Protein AF-A0A4S0JVR0-F1 (afdb_monomer_lite)

Foldseek 3Di:
DQLLLVLLVVQCVQQVDDSVLQLQFFPVQQDLPQQKGQSDDPPDPDPPPDRDIHGHDPVNSVSQVVQVVVDQDRHSRDDPSDGDPDCQVVQCVVCVVVVRNVGD

Radius of gyration: 13.91 Å; chains: 1; bounding box: 30×32×36 Å

Structure (mmCIF, N/CA/C/O backbone):
data_AF-A0A4S0JVR0-F1
#
_entry.id   AF-A0A4S0JVR0-F1
#
loop_
_atom_site.group_PDB
_atom_site.id
_atom_site.type_symbol
_atom_site.label_atom_id
_atom_site.label_alt_id
_atom_site.label_comp_id
_atom_site.label_asym_id
_atom_site.label_entity_id
_atom_site.label_seq_id
_atom_site.pdbx_PDB_ins_code
_atom_site.Cartn_x
_atom_site.Cartn_y
_atom_site.Cartn_z
_atom_site.occupancy
_atom_site.B_iso_or_equiv
_atom_site.auth_seq_id
_atom_site.auth_comp_id
_atom_site.auth_asym_id
_atom_site.auth_atom_id
_atom_site.pdbx_PDB_model_num
ATOM 1 N N . ASN A 1 1 ? 13.505 -8.392 -7.894 1.00 59.12 1 ASN A N 1
ATOM 2 C CA . ASN A 1 1 ? 12.092 -8.411 -7.466 1.00 59.12 1 ASN A CA 1
ATOM 3 C C . ASN A 1 1 ? 11.746 -7.058 -6.875 1.00 59.12 1 ASN A C 1
ATOM 5 O O . ASN A 1 1 ? 12.564 -6.554 -6.123 1.00 59.12 1 ASN A O 1
ATOM 9 N N . SER A 1 2 ? 10.595 -6.470 -7.211 1.00 83.06 2 SER A N 1
ATOM 10 C CA . SER A 1 2 ? 10.131 -5.194 -6.636 1.00 83.06 2 SER A CA 1
ATOM 11 C C . SER A 1 2 ? 8.843 -5.442 -5.835 1.00 83.06 2 SER A C 1
ATOM 13 O O . SER A 1 2 ? 7.758 -5.316 -6.408 1.00 83.06 2 SER A O 1
ATOM 15 N N . PRO A 1 3 ? 8.931 -5.846 -4.547 1.00 89.06 3 PRO A N 1
ATOM 16 C CA . PRO A 1 3 ? 7.772 -6.278 -3.754 1.00 89.06 3 PRO A CA 1
ATOM 17 C C . PRO A 1 3 ? 6.661 -5.225 -3.673 1.00 89.06 3 PRO A C 1
ATOM 19 O O . PRO A 1 3 ? 5.491 -5.549 -3.842 1.00 89.06 3 PRO A O 1
ATOM 22 N N . HIS A 1 4 ? 7.036 -3.950 -3.546 1.00 90.62 4 HIS A N 1
ATOM 23 C CA . HIS A 1 4 ? 6.113 -2.812 -3.528 1.00 90.62 4 HIS A CA 1
ATOM 24 C C . HIS A 1 4 ? 5.286 -2.676 -4.818 1.00 90.62 4 HIS A C 1
ATOM 26 O O . HIS A 1 4 ? 4.113 -2.319 -4.762 1.00 90.62 4 HIS A O 1
ATOM 32 N N . VAL A 1 5 ? 5.857 -3.003 -5.987 1.00 92.25 5 VAL A N 1
ATOM 33 C CA . VAL A 1 5 ? 5.123 -2.982 -7.268 1.00 92.25 5 VAL A CA 1
ATOM 34 C C . VAL A 1 5 ? 4.095 -4.109 -7.301 1.00 92.25 5 VAL A C 1
ATOM 36 O O . VAL A 1 5 ? 2.952 -3.879 -7.688 1.00 92.25 5 VAL A O 1
ATOM 39 N N . LYS A 1 6 ? 4.481 -5.313 -6.858 1.00 92.75 6 LYS A N 1
ATOM 40 C CA . LYS A 1 6 ? 3.573 -6.465 -6.775 1.00 92.75 6 LYS A CA 1
ATOM 41 C C . LYS A 1 6 ? 2.397 -6.165 -5.843 1.00 92.75 6 LYS A C 1
ATOM 43 O O . LYS A 1 6 ? 1.252 -6.323 -6.257 1.00 92.75 6 LYS A O 1
ATOM 48 N N . LEU A 1 7 ? 2.678 -5.672 -4.635 1.00 94.25 7 LEU A N 1
ATOM 49 C CA . LEU A 1 7 ? 1.653 -5.320 -3.653 1.00 94.25 7 LEU A CA 1
ATOM 50 C C . LEU A 1 7 ? 0.717 -4.226 -4.180 1.00 94.25 7 LEU A C 1
ATOM 52 O O . LEU A 1 7 ? -0.499 -4.352 -4.057 1.00 94.25 7 LEU A O 1
ATOM 56 N N . ALA A 1 8 ? 1.258 -3.192 -4.834 1.00 94.12 8 ALA A N 1
ATOM 57 C CA . ALA A 1 8 ? 0.446 -2.129 -5.419 1.00 94.12 8 ALA A CA 1
ATOM 58 C C . ALA A 1 8 ? -0.505 -2.659 -6.501 1.00 94.12 8 ALA A C 1
ATOM 60 O O . ALA A 1 8 ? -1.673 -2.275 -6.531 1.00 94.12 8 ALA A O 1
ATOM 61 N N . ILE A 1 9 ? -0.030 -3.557 -7.370 1.00 93.38 9 ILE A N 1
ATOM 62 C CA . ILE A 1 9 ? -0.860 -4.188 -8.404 1.00 93.38 9 ILE A CA 1
ATOM 63 C C . ILE A 1 9 ? -1.956 -5.047 -7.762 1.00 93.38 9 ILE A C 1
ATOM 65 O O . ILE A 1 9 ? -3.122 -4.894 -8.117 1.00 93.38 9 ILE A O 1
ATOM 69 N N . GLN A 1 10 ? -1.612 -5.899 -6.790 1.00 94.56 10 GLN A N 1
ATOM 70 C CA . GLN A 1 10 ? -2.589 -6.736 -6.082 1.00 94.56 10 GLN A CA 1
ATOM 71 C C . GLN A 1 10 ? -3.663 -5.890 -5.392 1.00 94.56 10 GLN A C 1
ATOM 73 O O . GLN A 1 10 ? -4.851 -6.174 -5.535 1.00 94.56 10 GLN A O 1
ATOM 78 N N . LEU A 1 11 ? -3.255 -4.819 -4.707 1.00 94.88 11 LEU A N 1
ATOM 79 C CA . LEU A 1 11 ? -4.161 -3.884 -4.052 1.00 94.88 11 LEU A CA 1
ATOM 80 C C . LEU A 1 11 ? -5.104 -3.226 -5.063 1.00 94.88 11 LEU A C 1
ATOM 82 O O . LEU A 1 11 ? -6.315 -3.233 -4.859 1.00 94.88 11 LEU A O 1
ATOM 86 N N . MET A 1 12 ? -4.577 -2.681 -6.162 1.00 93.31 12 MET A N 1
ATOM 87 C CA . MET A 1 12 ? -5.390 -2.004 -7.178 1.00 93.31 12 MET A CA 1
ATOM 88 C C . MET A 1 12 ? -6.379 -2.953 -7.864 1.00 93.31 12 MET A C 1
ATOM 90 O O . MET A 1 12 ? -7.535 -2.577 -8.044 1.00 93.31 12 MET A O 1
ATOM 94 N N . ILE A 1 13 ? -5.964 -4.181 -8.195 1.00 93.75 13 ILE A N 1
ATOM 95 C CA . ILE A 1 13 ? -6.839 -5.187 -8.819 1.00 93.75 13 ILE A CA 1
ATOM 96 C C . ILE A 1 13 ? -7.951 -5.609 -7.857 1.00 93.75 13 ILE A C 1
ATOM 98 O O . ILE A 1 13 ? -9.116 -5.631 -8.239 1.00 93.75 13 ILE A O 1
ATOM 102 N N . ALA A 1 14 ? -7.609 -5.917 -6.606 1.00 93.75 14 ALA A N 1
ATOM 103 C CA . ALA A 1 14 ? -8.573 -6.421 -5.634 1.00 93.75 14 ALA A CA 1
ATOM 104 C C . ALA A 1 14 ? -9.592 -5.361 -5.185 1.00 93.75 14 ALA A C 1
ATOM 106 O O . ALA A 1 14 ? -10.722 -5.699 -4.848 1.00 93.75 14 ALA A O 1
ATOM 107 N N . THR A 1 15 ? -9.202 -4.085 -5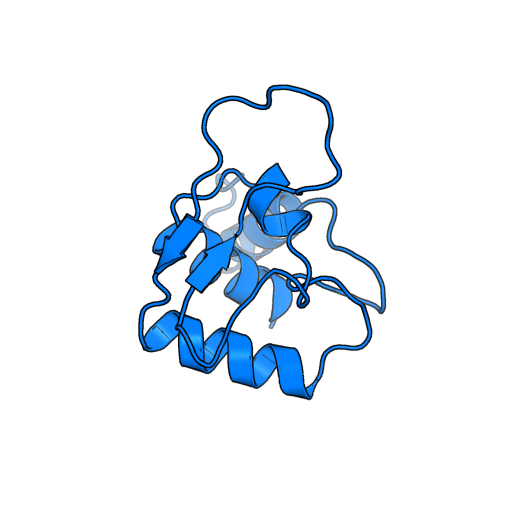.171 1.00 91.00 15 THR A N 1
ATOM 108 C CA . THR A 1 15 ? -10.035 -2.997 -4.630 1.00 91.00 15 THR A CA 1
ATOM 109 C C . THR A 1 15 ? -10.669 -2.103 -5.693 1.00 91.00 15 THR A C 1
ATOM 111 O O . THR A 1 15 ? -11.514 -1.271 -5.363 1.00 91.00 15 THR A O 1
ATOM 114 N N . GLY A 1 16 ? -10.229 -2.195 -6.952 1.00 90.12 16 GLY A N 1
ATOM 115 C CA . GLY A 1 16 ? -10.585 -1.228 -7.995 1.00 90.12 16 GLY A CA 1
ATOM 116 C C . GLY A 1 16 ? -10.106 0.200 -7.690 1.00 90.12 16 GLY A C 1
ATOM 117 O O . GLY A 1 16 ? -10.609 1.171 -8.263 1.00 90.12 16 GLY A O 1
ATOM 118 N N . ALA A 1 17 ? -9.165 0.366 -6.753 1.00 89.75 17 ALA A N 1
ATOM 119 C CA . ALA A 1 17 ? -8.681 1.673 -6.348 1.00 89.75 17 ALA A CA 1
ATOM 120 C C . ALA A 1 17 ? -7.928 2.362 -7.490 1.00 89.75 17 ALA A C 1
ATOM 122 O O . ALA A 1 17 ? -7.032 1.800 -8.118 1.00 89.75 17 ALA A O 1
ATOM 123 N N . ARG A 1 18 ? -8.220 3.651 -7.691 1.00 88.62 18 ARG A N 1
ATOM 124 C CA . ARG A 1 18 ? -7.366 4.516 -8.514 1.00 88.62 18 ARG A CA 1
ATOM 125 C C . ARG A 1 18 ? -5.971 4.583 -7.892 1.00 88.62 18 ARG A C 1
ATOM 127 O O . ARG A 1 18 ? -5.857 4.670 -6.668 1.00 88.62 18 ARG A O 1
ATOM 134 N N . SER A 1 19 ? -4.937 4.657 -8.727 1.00 89.06 19 SER A N 1
ATOM 135 C CA . SER A 1 19 ? -3.529 4.670 -8.299 1.00 89.06 19 SER A CA 1
ATOM 136 C C . SER A 1 19 ? -3.247 5.666 -7.172 1.00 89.06 19 SER A C 1
ATOM 138 O O . SER A 1 19 ? -2.660 5.298 -6.163 1.00 89.06 19 SER A O 1
ATOM 140 N N . GLY A 1 20 ? -3.749 6.900 -7.265 1.00 89.38 20 GLY A N 1
ATOM 141 C CA . GLY A 1 20 ? -3.563 7.897 -6.207 1.00 89.38 20 GLY A CA 1
ATOM 142 C C . GLY A 1 20 ? -4.186 7.513 -4.857 1.00 89.38 20 GLY A C 1
ATOM 143 O O . GLY A 1 20 ? -3.644 7.872 -3.821 1.00 89.38 20 GLY A O 1
ATOM 144 N N . ALA A 1 21 ? -5.306 6.783 -4.840 1.00 89.81 21 ALA A N 1
ATOM 145 C CA . ALA A 1 21 ? -5.912 6.303 -3.596 1.00 89.81 21 ALA A CA 1
ATOM 146 C C . ALA A 1 21 ? -5.146 5.110 -3.012 1.00 89.81 21 ALA A C 1
ATOM 148 O O . ALA A 1 21 ? -4.941 5.069 -1.805 1.00 89.81 21 ALA A O 1
ATOM 149 N N . ALA A 1 22 ? -4.705 4.185 -3.870 1.00 92.56 22 ALA A N 1
ATOM 150 C CA . ALA A 1 22 ? -3.924 3.019 -3.468 1.00 92.56 22 ALA A CA 1
ATOM 151 C C . ALA A 1 22 ? -2.556 3.415 -2.888 1.00 92.56 22 ALA A C 1
ATOM 153 O O . ALA A 1 22 ? -2.170 2.934 -1.831 1.00 92.56 22 ALA A O 1
ATOM 154 N N . LEU A 1 23 ? -1.848 4.338 -3.545 1.00 93.31 23 LEU A N 1
ATOM 155 C CA . LEU A 1 23 ? -0.518 4.793 -3.126 1.00 93.31 23 LEU A CA 1
ATOM 156 C C . LEU A 1 23 ? -0.542 5.668 -1.872 1.00 93.31 23 LEU A C 1
ATOM 158 O O . LEU A 1 23 ? 0.409 5.679 -1.103 1.00 93.31 23 LEU A O 1
ATOM 162 N N . GLN A 1 24 ? -1.638 6.394 -1.655 1.00 92.62 24 GLN A N 1
ATOM 163 C CA . GLN A 1 24 ? -1.831 7.178 -0.438 1.00 92.62 24 GLN A CA 1
ATOM 164 C C . GLN A 1 24 ? -2.406 6.343 0.705 1.00 92.62 24 GLN A C 1
ATOM 166 O O . GLN A 1 24 ? -2.677 6.927 1.747 1.00 92.62 24 GLN A O 1
ATOM 171 N N . LEU A 1 25 ? -2.694 5.047 0.527 1.00 94.62 25 LEU A N 1
ATOM 172 C CA . LEU A 1 25 ? -3.299 4.219 1.570 1.00 94.62 25 LEU A CA 1
ATOM 173 C C . LEU A 1 25 ? -2.312 4.008 2.722 1.00 94.62 25 LEU A C 1
ATOM 175 O O . LEU A 1 25 ? -1.140 3.710 2.503 1.00 94.62 25 LEU A O 1
ATOM 179 N N . THR A 1 26 ? -2.815 4.149 3.941 1.00 95.56 26 THR A N 1
ATOM 180 C CA . THR A 1 26 ? -2.056 4.024 5.185 1.00 95.56 26 THR A CA 1
ATOM 181 C C . THR A 1 26 ? -2.617 2.883 6.030 1.00 95.56 26 THR A C 1
ATOM 183 O O . THR A 1 26 ? -3.792 2.531 5.883 1.00 95.56 26 THR A O 1
ATOM 186 N N . TRP A 1 27 ? -1.781 2.281 6.877 1.00 95.94 27 TRP A N 1
ATOM 187 C CA . TRP A 1 27 ? -2.136 1.084 7.648 1.00 95.94 27 TRP A CA 1
ATOM 188 C C . TRP A 1 27 ? -3.289 1.307 8.636 1.00 95.94 27 TRP A C 1
ATOM 190 O O . TRP A 1 27 ? -4.084 0.397 8.839 1.00 95.94 27 TRP A O 1
ATOM 200 N N . ASP A 1 28 ? -3.473 2.528 9.154 1.00 95.06 28 ASP A N 1
ATOM 201 C CA . ASP A 1 28 ? -4.611 2.904 10.015 1.00 95.06 28 ASP A CA 1
ATOM 202 C C . ASP A 1 28 ? -5.980 2.762 9.323 1.00 95.06 28 ASP A C 1
ATOM 204 O O . ASP A 1 28 ? -7.012 2.676 9.984 1.00 95.06 28 ASP A O 1
ATOM 208 N N . ARG A 1 29 ? -5.996 2.701 7.987 1.00 94.50 29 ARG A N 1
ATOM 209 C CA . ARG A 1 29 ? -7.202 2.505 7.167 1.00 94.50 29 ARG A CA 1
ATOM 210 C C . ARG A 1 29 ? -7.370 1.075 6.658 1.00 94.50 29 ARG A C 1
ATOM 212 O O . ARG A 1 29 ? -8.244 0.832 5.819 1.00 94.50 29 ARG A O 1
ATOM 219 N N . VAL A 1 30 ? -6.549 0.141 7.136 1.00 96.38 30 VAL A N 1
ATOM 220 C CA . VAL A 1 30 ? -6.644 -1.292 6.843 1.00 96.38 30 VAL A CA 1
ATOM 221 C C . VAL A 1 30 ? -7.079 -2.018 8.112 1.00 96.38 30 VAL A C 1
ATOM 223 O O . VAL A 1 30 ? -6.302 -2.203 9.042 1.00 96.38 30 VAL A O 1
ATOM 226 N N . ASP A 1 31 ? -8.332 -2.457 8.145 1.00 95.75 31 ASP A N 1
ATOM 227 C CA . ASP A 1 31 ? -8.866 -3.242 9.251 1.00 95.75 31 ASP A CA 1
ATOM 228 C C . ASP A 1 31 ? -8.726 -4.734 8.933 1.00 95.75 31 ASP A C 1
ATOM 230 O O . ASP A 1 31 ? -9.518 -5.310 8.181 1.00 95.75 31 ASP A O 1
ATOM 234 N N . PHE A 1 32 ? -7.702 -5.367 9.507 1.00 95.25 32 PHE A N 1
ATOM 235 C CA . PHE A 1 32 ? -7.456 -6.801 9.349 1.00 95.25 32 PHE A CA 1
ATOM 236 C C . PHE A 1 32 ? -8.509 -7.676 10.041 1.00 95.25 32 PHE A C 1
ATOM 238 O O . PHE A 1 32 ? -8.771 -8.782 9.569 1.00 95.25 32 PHE A O 1
ATOM 245 N N . ASN A 1 33 ? -9.135 -7.189 11.117 1.00 94.69 33 ASN A N 1
ATOM 246 C CA . ASN A 1 33 ? -10.137 -7.944 11.873 1.00 94.69 33 ASN A CA 1
ATOM 247 C C . ASN A 1 33 ? -11.453 -8.011 11.100 1.00 94.69 33 ASN A C 1
ATOM 249 O O . ASN A 1 33 ? -12.042 -9.076 10.938 1.00 94.69 33 ASN A O 1
ATOM 253 N N . ARG A 1 34 ? -11.895 -6.864 10.578 1.00 94.81 34 ARG A N 1
ATOM 254 C CA . ARG A 1 34 ? -13.117 -6.753 9.772 1.00 94.81 34 ARG A CA 1
ATOM 255 C C . ARG A 1 34 ? -12.881 -7.075 8.301 1.00 94.81 34 ARG A C 1
ATOM 257 O O . ARG A 1 34 ? -13.846 -7.150 7.549 1.00 94.81 34 ARG A O 1
ATOM 264 N N . ARG A 1 35 ? -11.620 -7.255 7.896 1.00 96.19 35 ARG A N 1
ATOM 265 C CA . ARG A 1 35 ? -11.181 -7.448 6.508 1.00 96.19 35 ARG A CA 1
ATOM 266 C C . ARG A 1 35 ? -11.696 -6.337 5.590 1.00 96.19 35 ARG A C 1
ATOM 268 O O . ARG A 1 35 ? -12.269 -6.611 4.538 1.00 96.19 35 ARG A O 1
ATOM 275 N N . MET A 1 36 ? -11.489 -5.081 5.985 1.00 96.38 36 MET A N 1
ATOM 276 C CA . MET A 1 36 ? -11.958 -3.903 5.245 1.00 96.38 36 MET A CA 1
ATOM 277 C C . MET A 1 36 ? -10.825 -2.908 4.992 1.00 96.38 36 MET A C 1
ATOM 279 O O . MET A 1 36 ? -9.986 -2.673 5.855 1.00 96.38 36 MET A O 1
ATOM 283 N N . ILE A 1 37 ? -10.838 -2.268 3.824 1.00 95.75 37 ILE A N 1
ATOM 284 C CA . ILE A 1 37 ? -9.947 -1.154 3.480 1.00 95.75 37 ILE A CA 1
ATOM 285 C C . ILE A 1 37 ? -10.770 0.103 3.251 1.00 95.75 37 ILE A C 1
ATOM 287 O O . ILE A 1 37 ? -11.684 0.115 2.424 1.00 95.75 37 ILE A O 1
ATOM 291 N N . GLN A 1 38 ? -10.388 1.195 3.907 1.00 93.62 38 GLN A N 1
ATOM 292 C CA . GLN A 1 38 ? -10.963 2.514 3.678 1.00 93.62 38 GLN A CA 1
ATOM 293 C C . GLN A 1 38 ? -10.093 3.331 2.707 1.00 93.62 38 GLN A C 1
ATOM 295 O O . GLN A 1 38 ? -9.135 4.005 3.085 1.00 93.62 38 GLN A O 1
ATOM 300 N N . LEU A 1 39 ? -10.447 3.325 1.417 1.00 90.88 39 LEU A N 1
ATOM 301 C CA . LEU A 1 39 ? -9.686 4.054 0.386 1.00 90.88 39 LEU A CA 1
ATOM 302 C C . LEU A 1 39 ? -9.845 5.578 0.484 1.00 90.88 39 LEU A C 1
ATOM 304 O O . LEU A 1 39 ? -9.024 6.352 -0.028 1.00 90.88 39 LEU A O 1
ATOM 308 N N . ARG A 1 40 ? -10.928 6.034 1.117 1.00 86.69 40 ARG A N 1
ATOM 309 C CA . ARG A 1 40 ? -11.134 7.445 1.430 1.00 86.69 40 ARG A CA 1
ATOM 310 C C . ARG A 1 40 ? -10.198 7.848 2.565 1.00 86.69 40 ARG A C 1
ATOM 312 O O . ARG A 1 40 ? -10.122 7.165 3.576 1.00 86.69 40 ARG A O 1
ATOM 319 N N . ASN A 1 41 ? -9.510 8.974 2.405 1.00 83.12 41 ASN A N 1
ATOM 320 C CA . ASN A 1 41 ? -8.834 9.604 3.531 1.00 83.12 41 ASN A CA 1
ATOM 321 C C . ASN A 1 41 ? -9.897 10.381 4.343 1.00 83.12 41 ASN A C 1
ATOM 323 O O . ASN A 1 41 ? -10.545 11.258 3.762 1.00 83.12 41 ASN A O 1
ATOM 327 N N . PRO A 1 42 ? -10.127 10.049 5.628 1.00 77.00 42 PRO A N 1
ATOM 328 C CA . PRO A 1 42 ? -11.153 10.693 6.448 1.00 77.00 42 PRO A CA 1
ATOM 329 C C . PRO A 1 42 ? -10.852 12.171 6.737 1.00 77.00 42 PRO A C 1
ATOM 331 O O . PRO A 1 42 ? -11.782 12.947 6.935 1.00 77.00 42 PRO A O 1
ATOM 334 N N . PHE A 1 43 ? -9.581 12.579 6.695 1.00 76.56 43 PHE A N 1
ATOM 335 C CA . PHE A 1 43 ? -9.141 13.956 6.948 1.00 76.56 43 PHE A CA 1
ATOM 336 C C . PHE A 1 43 ? -9.225 14.858 5.709 1.00 76.56 43 PHE A C 1
ATOM 338 O O . PHE A 1 43 ? -9.027 16.071 5.789 1.00 76.56 43 PHE A O 1
ATOM 345 N N . ASP A 1 44 ? -9.520 14.277 4.548 1.00 74.19 44 ASP A N 1
ATOM 346 C CA . ASP A 1 44 ? -9.605 14.997 3.287 1.00 74.19 44 ASP A CA 1
ATOM 347 C C . ASP A 1 44 ? -10.981 15.671 3.172 1.00 74.19 44 ASP A C 1
ATOM 349 O O . ASP A 1 44 ? -12.007 15.019 2.947 1.00 74.19 44 ASP A O 1
ATOM 353 N N . LYS A 1 45 ? -11.003 16.996 3.362 1.00 68.06 45 LYS A N 1
ATOM 354 C CA . LYS A 1 45 ? -12.225 17.821 3.306 1.00 68.06 45 LYS A CA 1
ATOM 355 C C . LYS A 1 45 ? -12.780 17.951 1.884 1.00 68.06 45 LYS A C 1
ATOM 357 O O . LYS A 1 45 ? -13.947 18.294 1.705 1.00 68.06 45 LYS A O 1
ATOM 362 N N . ALA A 1 46 ? -11.969 17.655 0.867 1.00 68.75 46 ALA A N 1
ATOM 363 C CA . ALA A 1 46 ? -12.407 17.668 -0.518 1.00 68.75 46 ALA A CA 1
ATOM 364 C C . ALA A 1 46 ? -13.368 16.502 -0.797 1.00 68.75 46 ALA A C 1
ATOM 366 O O . ALA A 1 46 ? -13.084 15.345 -0.474 1.00 68.75 46 ALA A O 1
ATOM 367 N N . HIS A 1 47 ? -14.488 16.782 -1.467 1.00 58.53 47 HIS A N 1
ATOM 368 C CA . HIS A 1 47 ? -15.390 15.762 -2.008 1.00 58.53 47 HIS A CA 1
ATOM 369 C C . HIS A 1 47 ? -14.724 15.029 -3.184 1.00 58.53 47 HIS A C 1
ATOM 371 O O . HIS A 1 47 ? -15.070 15.199 -4.352 1.00 58.53 47 HIS A O 1
ATOM 377 N N . ARG A 1 48 ? -13.723 14.193 -2.885 1.00 62.19 48 ARG A N 1
ATOM 378 C CA . ARG A 1 48 ? -13.134 13.276 -3.859 1.00 62.19 48 ARG A CA 1
ATOM 379 C C . ARG A 1 48 ? -14.178 12.211 -4.182 1.00 62.19 48 ARG A C 1
ATOM 381 O O . ARG A 1 48 ? -14.459 11.339 -3.363 1.00 62.19 48 ARG A O 1
ATOM 388 N N . LYS A 1 49 ? -14.759 12.311 -5.379 1.00 55.97 49 LYS A N 1
ATOM 389 C CA . LYS A 1 49 ? -15.801 11.429 -5.923 1.00 55.97 49 LYS A CA 1
ATOM 390 C C . LYS A 1 49 ? -15.536 9.945 -5.581 1.00 55.97 49 LYS A C 1
ATOM 392 O O . LYS A 1 49 ? -14.564 9.362 -6.062 1.00 55.97 49 LYS A O 1
ATOM 397 N N . GLY A 1 50 ? -16.408 9.355 -4.757 1.00 62.72 50 GLY A N 1
ATOM 398 C CA . GLY A 1 50 ? -16.646 7.907 -4.656 1.00 62.72 50 GLY A CA 1
ATOM 399 C C . GLY A 1 50 ? -15.460 7.009 -4.289 1.00 62.72 50 GLY A C 1
ATOM 400 O O . GLY A 1 50 ? -15.284 5.970 -4.921 1.00 62.72 50 GLY A O 1
ATOM 401 N N . ARG A 1 51 ? -14.627 7.366 -3.300 1.00 77.56 51 ARG A N 1
ATOM 402 C CA . ARG A 1 51 ? -13.693 6.382 -2.716 1.00 77.56 51 ARG A CA 1
ATOM 403 C C . ARG A 1 51 ? -14.440 5.524 -1.693 1.00 77.56 51 ARG A C 1
ATOM 405 O O . ARG A 1 51 ? -14.847 6.041 -0.656 1.00 77.56 51 ARG A O 1
ATOM 412 N N . ALA A 1 52 ? -14.635 4.249 -2.014 1.00 84.00 52 ALA A N 1
ATOM 413 C CA . ALA A 1 52 ? -15.397 3.310 -1.198 1.00 84.00 52 ALA A CA 1
ATOM 414 C C . ALA A 1 52 ? -14.560 2.693 -0.067 1.00 84.00 52 ALA A C 1
ATOM 416 O O . ALA A 1 52 ? -13.325 2.683 -0.110 1.00 84.00 52 ALA A O 1
ATOM 417 N N . THR A 1 53 ? -15.261 2.150 0.925 1.00 91.25 53 THR A N 1
ATOM 418 C CA . THR A 1 53 ? -14.713 1.112 1.797 1.00 91.25 53 THR A CA 1
ATOM 419 C C . THR A 1 53 ? -14.953 -0.229 1.113 1.00 91.25 53 THR A C 1
ATOM 421 O O . THR A 1 53 ? -16.074 -0.501 0.689 1.00 91.25 53 THR A O 1
ATOM 424 N N . VAL A 1 54 ? -13.910 -1.038 0.969 1.00 92.81 54 VAL A N 1
ATOM 425 C CA . VAL A 1 54 ? -13.933 -2.281 0.184 1.00 92.81 54 VAL A CA 1
ATOM 426 C C . VAL A 1 54 ? -13.508 -3.474 1.043 1.00 92.81 54 VAL A C 1
ATOM 428 O O . VAL A 1 54 ? -12.651 -3.299 1.913 1.00 92.81 54 VAL A O 1
ATOM 431 N N . PRO A 1 55 ? -14.077 -4.671 0.828 1.00 94.88 55 PRO A N 1
ATOM 432 C CA . PRO A 1 55 ? -13.641 -5.879 1.520 1.00 94.88 55 PRO A CA 1
ATOM 433 C C . PRO A 1 55 ? -12.274 -6.367 1.014 1.00 94.88 55 PRO A C 1
ATOM 435 O O . PRO A 1 55 ? -11.886 -6.115 -0.128 1.00 94.88 55 PRO A O 1
ATOM 438 N N . ILE A 1 56 ? -11.552 -7.093 1.866 1.00 95.56 56 ILE A N 1
ATOM 439 C CA . ILE A 1 56 ? -10.258 -7.717 1.566 1.00 95.56 56 ILE A CA 1
ATOM 440 C C . ILE A 1 56 ? -10.489 -9.195 1.226 1.00 95.56 56 ILE A C 1
ATOM 442 O O . ILE A 1 56 ? -11.030 -9.941 2.042 1.00 95.56 56 ILE A O 1
ATOM 446 N N . ASN A 1 57 ? -10.057 -9.631 0.039 1.00 94.19 57 ASN A N 1
ATOM 447 C CA . ASN A 1 57 ? -10.049 -11.054 -0.323 1.00 94.19 57 ASN A CA 1
ATOM 448 C C . ASN A 1 57 ? -8.848 -11.791 0.301 1.00 94.19 57 ASN A C 1
ATOM 450 O O . ASN A 1 57 ? -7.871 -11.160 0.700 1.00 94.19 57 ASN A O 1
ATOM 454 N N . ASP A 1 58 ? -8.890 -13.123 0.368 1.00 95.06 58 ASP A N 1
ATOM 455 C CA . ASP A 1 58 ? -7.863 -13.903 1.081 1.00 95.06 58 ASP A CA 1
ATOM 456 C C . ASP A 1 58 ? -6.449 -13.708 0.509 1.00 95.06 58 ASP A C 1
ATOM 458 O O . ASP A 1 58 ? -5.474 -13.611 1.257 1.00 95.06 58 ASP A O 1
ATOM 4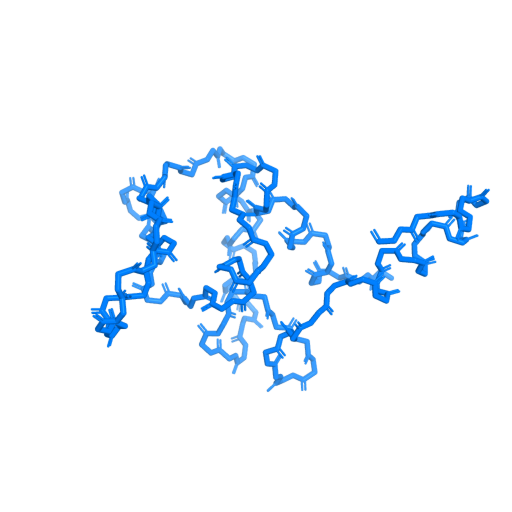62 N N . THR A 1 59 ? -6.324 -13.573 -0.815 1.00 94.62 59 THR A N 1
ATOM 463 C CA . THR A 1 59 ? -5.034 -13.325 -1.475 1.00 94.62 59 THR A CA 1
ATOM 464 C C . THR A 1 59 ? -4.444 -11.967 -1.095 1.00 94.62 59 THR A C 1
ATOM 466 O O . THR A 1 59 ? -3.249 -11.866 -0.814 1.00 94.62 59 THR A O 1
ATOM 469 N N . LEU A 1 60 ? -5.267 -10.916 -1.084 1.00 95.31 60 LEU A N 1
ATOM 470 C CA . LEU A 1 60 ? -4.854 -9.579 -0.673 1.00 95.31 60 LEU A CA 1
ATOM 471 C C . LEU A 1 60 ? -4.552 -9.553 0.826 1.00 95.31 60 LEU A C 1
ATOM 473 O O . LEU A 1 60 ? -3.583 -8.920 1.228 1.00 95.31 60 LEU A O 1
ATOM 477 N N . LEU A 1 61 ? -5.338 -10.259 1.642 1.00 96.12 61 LEU A N 1
ATOM 478 C CA . LEU A 1 61 ? -5.134 -10.337 3.085 1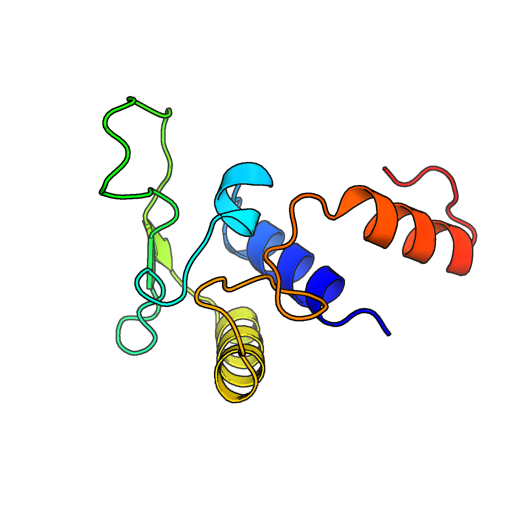.00 96.12 61 LEU A CA 1
ATOM 479 C C . LEU A 1 61 ? -3.748 -10.893 3.415 1.00 96.12 61 LEU A C 1
ATOM 481 O O . LEU A 1 61 ? -3.011 -10.261 4.168 1.00 96.12 61 LEU A O 1
ATOM 485 N N . ALA A 1 62 ? -3.374 -12.020 2.804 1.00 96.00 62 ALA A N 1
ATOM 486 C CA . ALA A 1 62 ? -2.058 -12.621 2.996 1.00 96.00 62 ALA A CA 1
ATOM 487 C C . ALA A 1 62 ? -0.927 -11.659 2.590 1.00 96.00 62 ALA A C 1
ATOM 489 O O . ALA A 1 62 ? 0.021 -11.461 3.348 1.00 96.00 62 ALA A O 1
ATOM 490 N N . ALA A 1 63 ? -1.063 -11.000 1.433 1.00 95.69 63 ALA A N 1
ATOM 491 C CA . ALA A 1 63 ? -0.075 -10.037 0.947 1.00 95.69 63 ALA A CA 1
ATOM 492 C C . ALA A 1 63 ? 0.053 -8.803 1.861 1.00 95.69 63 ALA A C 1
ATOM 494 O O . ALA A 1 63 ? 1.160 -8.332 2.116 1.00 95.69 63 ALA A O 1
ATOM 495 N N . LEU A 1 64 ? -1.066 -8.285 2.378 1.00 96.00 64 LEU A N 1
ATOM 496 C CA . LEU A 1 64 ? -1.075 -7.149 3.301 1.00 96.00 64 LEU A CA 1
ATOM 497 C C . LEU A 1 64 ? -0.479 -7.516 4.659 1.00 96.00 64 LEU A C 1
ATOM 499 O O . LEU A 1 64 ? 0.263 -6.720 5.219 1.00 96.00 64 LEU A O 1
ATOM 503 N N . GLN A 1 65 ? -0.770 -8.707 5.183 1.00 96.25 65 GLN A N 1
ATOM 504 C CA . GLN A 1 65 ? -0.188 -9.177 6.441 1.00 96.25 65 GLN A CA 1
ATOM 505 C C . GLN A 1 65 ? 1.326 -9.371 6.327 1.00 96.25 65 GLN A C 1
ATOM 507 O O . GLN A 1 65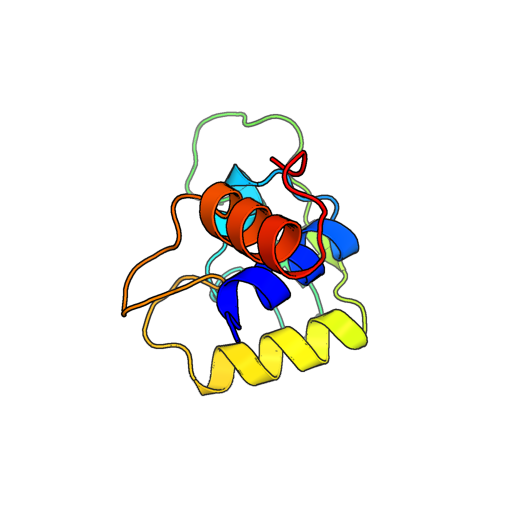 ? 2.056 -9.008 7.247 1.00 96.25 65 GLN A O 1
ATOM 512 N N . GLU A 1 66 ? 1.805 -9.929 5.212 1.00 95.12 66 GLU A N 1
ATOM 513 C CA . GLU A 1 66 ? 3.239 -10.056 4.936 1.00 95.12 66 GLU A CA 1
ATOM 514 C C . GLU A 1 66 ? 3.911 -8.679 4.870 1.00 95.12 66 GLU A C 1
ATOM 516 O O . GLU A 1 66 ? 4.920 -8.454 5.535 1.00 95.12 66 GLU A O 1
ATOM 521 N N . ALA A 1 67 ? 3.312 -7.735 4.141 1.00 94.56 67 ALA A N 1
ATOM 522 C CA . ALA A 1 67 ? 3.835 -6.379 4.015 1.00 94.56 67 ALA A CA 1
ATOM 523 C C . ALA A 1 67 ? 3.809 -5.594 5.338 1.00 94.56 67 ALA A C 1
ATOM 525 O O . ALA A 1 67 ? 4.778 -4.912 5.655 1.00 94.56 67 ALA A O 1
ATOM 526 N N . HIS A 1 68 ? 2.750 -5.727 6.140 1.00 95.38 68 HIS A N 1
ATOM 527 C CA . HIS A 1 68 ? 2.614 -5.035 7.426 1.00 95.38 68 HIS A CA 1
ATOM 528 C C . HIS A 1 68 ? 3.656 -5.493 8.455 1.00 95.38 68 HIS A C 1
ATOM 530 O O . HIS A 1 68 ? 4.136 -4.695 9.251 1.00 95.38 68 HIS A O 1
ATOM 536 N N . LYS A 1 69 ? 4.066 -6.769 8.428 1.00 94.06 69 LYS A N 1
ATOM 537 C CA . LYS A 1 69 ? 5.127 -7.275 9.321 1.00 94.06 69 LYS A CA 1
ATOM 538 C C . LYS A 1 69 ? 6.479 -6.596 9.091 1.00 94.06 69 LYS A C 1
ATOM 540 O O . LYS A 1 69 ? 7.284 -6.542 10.014 1.00 94.06 69 LYS A O 1
ATOM 545 N N . GLY A 1 70 ? 6.738 -6.137 7.867 1.00 90.69 70 GLY A N 1
ATOM 546 C CA . GLY A 1 70 ? 7.994 -5.500 7.475 1.00 90.69 70 GLY A CA 1
ATOM 547 C C . GLY A 1 70 ? 7.882 -4.002 7.207 1.00 90.69 70 GLY A C 1
ATOM 548 O O . GLY A 1 70 ? 8.845 -3.438 6.697 1.00 90.69 70 GLY A O 1
ATOM 549 N N . SER A 1 71 ? 6.735 -3.373 7.487 1.00 91.81 71 SER A N 1
ATOM 550 C CA . SER A 1 71 ? 6.518 -1.968 7.144 1.00 91.81 71 SER A CA 1
ATOM 551 C C . SER A 1 71 ? 7.343 -1.041 8.030 1.00 91.81 71 SER A C 1
ATOM 553 O O . SER A 1 71 ? 7.306 -1.155 9.256 1.00 91.81 71 SER A O 1
ATOM 555 N N . LEU A 1 72 ? 8.032 -0.091 7.408 1.00 93.62 72 LEU A N 1
ATOM 556 C CA . LEU A 1 72 ? 8.855 0.921 8.071 1.00 93.62 72 LEU A CA 1
ATOM 557 C C . LEU A 1 72 ? 8.193 2.305 8.065 1.00 93.62 72 LEU A C 1
ATOM 559 O O . LEU A 1 72 ? 8.641 3.214 8.763 1.00 93.62 72 LEU A O 1
ATOM 563 N N . THR A 1 73 ? 7.117 2.472 7.297 1.00 94.50 73 THR A N 1
ATOM 564 C CA . THR A 1 73 ? 6.359 3.714 7.159 1.00 94.50 73 THR A CA 1
ATOM 565 C C . THR A 1 73 ? 4.865 3.496 7.435 1.00 94.50 73 THR A C 1
ATOM 567 O O . THR A 1 73 ? 4.369 2.367 7.412 1.00 94.50 73 THR A O 1
ATOM 570 N N . PRO A 1 74 ? 4.088 4.577 7.640 1.00 95.19 74 PRO A N 1
ATOM 571 C CA . PRO A 1 74 ? 2.633 4.477 7.765 1.00 95.19 74 PRO A CA 1
ATOM 572 C C . PRO A 1 74 ? 1.914 4.026 6.485 1.00 95.19 74 PRO A C 1
ATOM 574 O O . PRO A 1 74 ? 0.715 3.755 6.535 1.00 95.19 74 PRO A O 1
ATOM 577 N N . TYR A 1 75 ? 2.593 4.000 5.334 1.00 95.81 75 TYR A N 1
ATOM 578 C CA . TYR A 1 75 ? 1.983 3.719 4.039 1.00 95.81 75 TYR A CA 1
ATOM 579 C C . TYR A 1 75 ? 1.988 2.224 3.726 1.00 95.81 75 TYR A C 1
ATOM 581 O O . TYR A 1 75 ? 2.975 1.528 3.933 1.00 95.81 75 TYR A O 1
ATOM 589 N N . VAL A 1 76 ? 0.889 1.740 3.141 1.00 95.50 76 VAL A N 1
ATOM 590 C CA . VAL A 1 76 ? 0.767 0.340 2.702 1.00 95.50 76 VAL A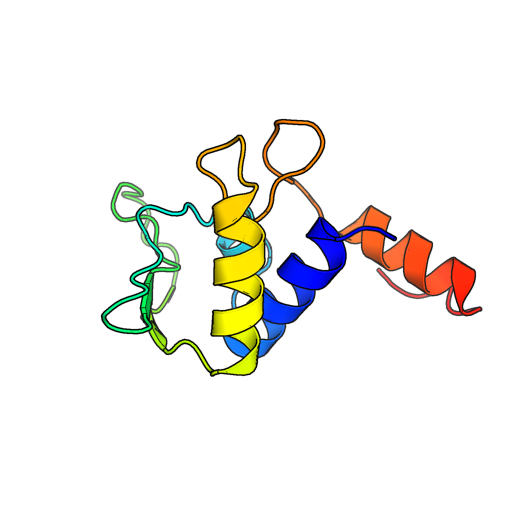 CA 1
ATOM 591 C C . VAL A 1 76 ? 1.744 0.032 1.569 1.00 95.50 76 VAL A C 1
ATOM 593 O O . VAL A 1 76 ? 2.311 -1.055 1.502 1.00 95.50 76 VAL A O 1
ATOM 596 N N . ILE A 1 77 ? 1.932 0.992 0.659 1.00 94.75 77 ILE A N 1
ATOM 597 C CA . ILE A 1 77 ? 2.872 0.882 -0.455 1.00 94.75 77 ILE A CA 1
ATOM 598 C C . ILE A 1 77 ? 4.073 1.790 -0.183 1.00 94.75 77 ILE A C 1
ATOM 600 O O . ILE A 1 77 ? 4.033 2.996 -0.441 1.00 94.75 77 ILE A O 1
ATOM 604 N N . GLU A 1 78 ? 5.159 1.185 0.281 1.00 93.69 78 GLU A N 1
ATOM 605 C CA . GLU A 1 78 ? 6.410 1.868 0.607 1.00 93.69 78 GLU A CA 1
ATOM 606 C C . GLU A 1 78 ? 7.605 1.298 -0.165 1.00 93.69 78 GLU A C 1
ATOM 608 O O . GLU A 1 78 ? 7.607 0.148 -0.614 1.00 93.69 78 GLU A O 1
ATOM 613 N N . TRP A 1 79 ? 8.635 2.120 -0.340 1.00 92.00 79 TRP A N 1
ATOM 614 C CA . TRP A 1 79 ? 9.922 1.710 -0.887 1.00 92.00 79 TRP A CA 1
ATOM 615 C C . TRP A 1 79 ? 11.020 2.641 -0.379 1.00 92.00 79 TRP A C 1
ATOM 617 O O . TRP A 1 79 ? 10.850 3.855 -0.396 1.00 92.00 79 TRP A O 1
ATOM 627 N N . ALA A 1 80 ? 12.155 2.072 0.035 1.00 88.75 80 ALA A N 1
ATOM 628 C CA . ALA A 1 80 ? 13.305 2.828 0.538 1.00 88.75 80 ALA A CA 1
ATOM 629 C C . ALA A 1 80 ? 12.942 3.815 1.672 1.00 88.75 80 ALA A C 1
ATOM 631 O O . ALA A 1 80 ? 13.395 4.956 1.667 1.00 88.75 80 ALA A O 1
ATOM 632 N N . ASN A 1 81 ? 12.134 3.357 2.639 1.00 88.81 81 ASN A N 1
ATOM 633 C CA . ASN A 1 81 ? 11.655 4.129 3.797 1.00 88.81 81 ASN A CA 1
ATOM 634 C C . ASN A 1 81 ? 10.796 5.359 3.451 1.00 88.81 81 ASN A C 1
ATOM 636 O O . ASN A 1 81 ? 10.650 6.252 4.281 1.00 88.81 81 ASN A O 1
ATOM 640 N N . ASP A 1 82 ? 10.214 5.407 2.251 1.00 89.75 82 ASP A N 1
ATOM 641 C CA . ASP A 1 82 ? 9.314 6.483 1.838 1.00 89.75 82 ASP A CA 1
ATOM 642 C C . ASP A 1 82 ? 8.086 5.935 1.090 1.00 89.75 82 ASP A C 1
ATOM 644 O O . ASP A 1 82 ? 8.057 4.803 0.591 1.00 89.75 82 ASP A O 1
ATOM 648 N N . ALA A 1 83 ? 7.046 6.760 1.008 1.00 89.94 83 ALA A N 1
ATOM 649 C CA . ALA A 1 83 ? 5.826 6.465 0.280 1.00 89.94 83 ALA A CA 1
ATOM 650 C C . ALA A 1 83 ? 6.079 6.418 -1.232 1.00 89.94 83 ALA A C 1
ATOM 652 O O . ALA A 1 83 ? 6.710 7.302 -1.826 1.00 89.94 83 ALA A O 1
ATOM 653 N N . VAL A 1 84 ? 5.498 5.428 -1.910 1.00 91.50 84 VAL A N 1
ATOM 654 C CA . VAL A 1 84 ? 5.609 5.343 -3.369 1.00 91.50 84 VAL A CA 1
ATOM 655 C C . VAL A 1 84 ? 4.673 6.354 -4.029 1.00 91.50 84 VAL A C 1
ATOM 657 O O . VAL A 1 84 ? 3.457 6.204 -4.021 1.00 91.50 84 VAL A O 1
ATOM 660 N N . LYS A 1 85 ? 5.236 7.368 -4.692 1.00 89.62 85 LYS A N 1
ATOM 661 C CA . LYS A 1 85 ? 4.456 8.393 -5.420 1.00 89.62 85 LYS A CA 1
ATOM 662 C C . LYS A 1 85 ? 3.931 7.916 -6.776 1.00 89.62 85 LYS A C 1
ATOM 664 O O . LYS A 1 85 ? 2.957 8.458 -7.295 1.00 89.62 85 LYS A O 1
ATOM 669 N N . SER A 1 86 ? 4.589 6.927 -7.382 1.00 90.00 86 SER A N 1
ATOM 670 C CA . SER A 1 86 ? 4.216 6.377 -8.687 1.00 90.00 86 SER A CA 1
ATOM 671 C C . SER A 1 86 ? 4.779 4.973 -8.886 1.00 90.00 86 SER A C 1
ATOM 673 O O . SER A 1 86 ? 5.950 4.725 -8.613 1.00 90.00 86 SER A O 1
ATOM 675 N N . VAL A 1 87 ? 3.962 4.076 -9.441 1.00 89.75 87 VAL A N 1
ATOM 676 C CA . VAL A 1 87 ? 4.352 2.697 -9.800 1.00 89.75 87 VAL A CA 1
ATOM 677 C C . VAL A 1 87 ? 4.662 2.517 -11.288 1.00 89.75 87 VAL A C 1
ATOM 679 O O . VAL A 1 87 ? 5.143 1.458 -11.683 1.00 89.75 87 VAL A O 1
ATOM 682 N N . LYS A 1 88 ? 4.467 3.557 -12.113 1.00 88.69 88 LYS A N 1
ATOM 683 C CA . LYS A 1 88 ? 4.634 3.495 -13.580 1.00 88.69 88 LYS A CA 1
ATOM 684 C C . LYS A 1 88 ? 6.024 3.020 -13.994 1.00 88.69 88 LYS A C 1
ATOM 686 O O . LYS A 1 88 ? 6.171 2.131 -14.824 1.00 88.69 88 LYS A O 1
ATOM 691 N N . LYS A 1 89 ? 7.068 3.565 -13.357 1.00 88.56 89 LYS A N 1
ATOM 692 C CA . LYS A 1 89 ? 8.461 3.169 -13.623 1.00 88.56 89 LYS A CA 1
ATOM 693 C C . LYS A 1 89 ? 8.693 1.690 -13.310 1.00 88.56 89 LYS A C 1
ATOM 695 O O . LYS A 1 89 ? 9.368 1.004 -14.075 1.00 88.56 89 LYS A O 1
ATOM 700 N N . GLY A 1 90 ? 8.121 1.206 -12.208 1.00 86.81 90 GLY A N 1
ATOM 701 C CA . GLY A 1 90 ? 8.198 -0.197 -11.814 1.00 86.81 90 GLY A CA 1
ATOM 702 C C . GLY A 1 90 ? 7.535 -1.113 -12.839 1.00 86.81 90 GLY A C 1
ATOM 703 O O . GLY A 1 90 ? 8.151 -2.090 -13.259 1.00 86.81 90 GLY A O 1
ATOM 704 N N . ILE A 1 91 ? 6.334 -0.750 -13.299 1.00 87.44 91 ILE A N 1
ATOM 705 C CA . ILE A 1 91 ? 5.588 -1.495 -14.324 1.00 87.44 91 ILE A CA 1
ATOM 706 C C . ILE A 1 91 ? 6.349 -1.500 -15.652 1.00 87.44 91 ILE A C 1
ATOM 708 O O . ILE A 1 91 ? 6.630 -2.575 -16.166 1.00 87.44 91 ILE A O 1
ATOM 712 N N . LYS A 1 92 ? 6.793 -0.338 -16.145 1.00 90.31 92 LYS A N 1
ATOM 713 C CA . LYS A 1 92 ? 7.584 -0.230 -17.383 1.00 90.31 92 LYS A CA 1
ATOM 714 C C . LYS A 1 92 ? 8.852 -1.085 -17.344 1.00 90.31 92 LYS A C 1
ATOM 716 O O . LYS A 1 92 ? 9.200 -1.747 -18.316 1.00 90.31 92 LYS A O 1
ATOM 721 N N . THR A 1 93 ? 9.540 -1.093 -16.202 1.00 90.31 93 THR A N 1
ATOM 722 C CA . THR A 1 93 ? 10.748 -1.910 -16.011 1.00 90.31 93 THR A CA 1
ATOM 723 C C . THR A 1 93 ? 10.419 -3.403 -16.011 1.00 90.31 93 THR A C 1
ATOM 725 O O . THR A 1 93 ? 11.177 -4.198 -16.562 1.00 90.31 93 THR A O 1
ATOM 728 N N . ALA A 1 94 ? 9.298 -3.799 -15.402 1.00 88.62 94 ALA A N 1
ATOM 729 C CA . ALA A 1 94 ? 8.831 -5.181 -15.429 1.00 88.62 94 ALA A CA 1
ATOM 730 C C . ALA A 1 94 ? 8.419 -5.612 -16.846 1.00 88.62 94 ALA A C 1
ATOM 732 O O . ALA A 1 94 ? 8.823 -6.685 -17.283 1.00 88.62 94 ALA A O 1
ATOM 733 N N . GLY A 1 95 ? 7.703 -4.756 -17.580 1.00 89.94 95 GLY A N 1
ATOM 734 C CA . GLY A 1 95 ? 7.330 -4.977 -18.974 1.00 89.94 95 GLY A CA 1
ATOM 735 C C . GLY A 1 95 ? 8.546 -5.160 -19.876 1.00 89.94 95 GLY A C 1
ATOM 736 O O . GLY A 1 95 ? 8.649 -6.166 -20.570 1.00 89.94 95 GLY A O 1
ATOM 737 N N . ALA A 1 96 ? 9.535 -4.266 -19.790 1.00 91.38 96 ALA A N 1
ATOM 738 C CA . ALA A 1 96 ? 10.776 -4.388 -20.557 1.00 91.38 96 ALA A CA 1
ATOM 739 C C . ALA A 1 96 ? 11.484 -5.739 -20.331 1.00 91.38 96 ALA A C 1
ATOM 741 O O . ALA A 1 96 ? 11.970 -6.344 -21.283 1.00 91.38 96 ALA A O 1
ATOM 742 N N . LYS A 1 97 ? 11.485 -6.256 -19.094 1.00 89.94 97 LYS A N 1
ATOM 743 C CA . LYS A 1 97 ? 12.090 -7.560 -18.763 1.00 89.94 97 LYS A CA 1
ATOM 744 C C . LYS A 1 97 ? 11.390 -8.755 -19.405 1.00 89.94 97 LYS A C 1
ATOM 746 O O . LYS A 1 97 ? 12.038 -9.774 -19.609 1.00 89.94 97 LYS A O 1
ATOM 751 N N . ILE A 1 98 ? 10.099 -8.643 -19.702 1.00 92.94 98 ILE A N 1
ATOM 752 C CA . ILE A 1 98 ? 9.315 -9.701 -20.355 1.00 92.94 98 ILE A CA 1
ATOM 753 C C . ILE A 1 98 ? 9.108 -9.435 -21.855 1.00 92.94 98 ILE A C 1
ATOM 755 O O . ILE A 1 98 ? 8.231 -10.036 -22.468 1.00 92.94 98 ILE A O 1
ATOM 759 N N . GLY A 1 99 ? 9.867 -8.504 -22.447 1.00 93.31 99 GLY A N 1
ATOM 760 C CA . GLY A 1 99 ? 9.727 -8.145 -23.862 1.00 93.31 99 GLY A CA 1
ATOM 761 C C . GLY A 1 99 ? 8.468 -7.331 -24.189 1.00 93.31 99 GLY A C 1
ATOM 762 O O . GLY A 1 99 ? 8.040 -7.302 -25.337 1.00 93.31 99 GLY A O 1
ATOM 763 N N . ARG A 1 100 ? 7.870 -6.664 -23.195 1.00 91.56 100 ARG A N 1
ATOM 764 C CA . ARG A 1 100 ? 6.700 -5.775 -23.321 1.00 91.56 100 ARG A CA 1
ATOM 765 C C . ARG A 1 100 ? 7.061 -4.324 -22.959 1.00 91.56 100 ARG A C 1
ATOM 767 O O . ARG A 1 100 ? 6.698 -3.845 -21.882 1.00 91.56 100 ARG A O 1
ATOM 774 N N . PRO A 1 101 ? 7.839 -3.611 -23.796 1.00 87.56 101 PRO A N 1
ATOM 775 C CA . PRO A 1 101 ? 8.271 -2.239 -23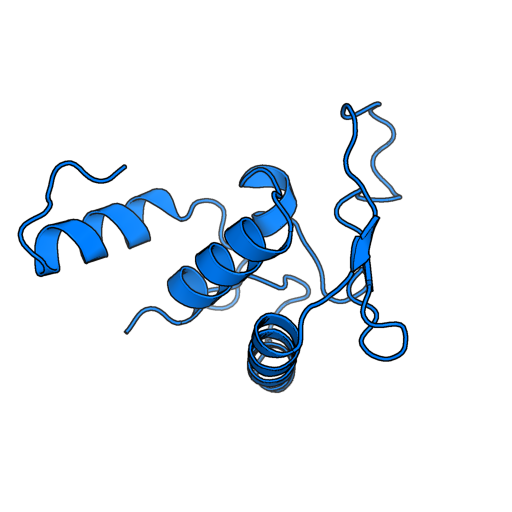.505 1.00 87.56 101 PRO A CA 1
ATOM 776 C C . PRO A 1 101 ? 7.137 -1.199 -23.580 1.00 87.56 101 PRO A C 1
ATOM 778 O O . PRO A 1 101 ? 7.320 -0.066 -23.136 1.00 87.56 101 PRO A O 1
ATOM 781 N N . ASP A 1 102 ? 5.983 -1.582 -24.122 1.00 88.12 102 ASP A N 1
ATOM 782 C CA . ASP A 1 102 ? 4.768 -0.787 -24.317 1.00 88.12 102 ASP A CA 1
ATOM 783 C C . ASP A 1 102 ? 3.977 -0.519 -23.021 1.00 88.12 102 ASP A C 1
ATOM 785 O O . ASP A 1 102 ? 3.156 0.397 -22.964 1.00 88.12 102 ASP A O 1
ATOM 789 N N . THR A 1 103 ? 4.244 -1.267 -21.947 1.00 80.38 103 THR A N 1
ATOM 790 C CA . THR A 1 103 ? 3.546 -1.098 -20.659 1.00 80.38 103 THR A CA 1
ATOM 791 C C . THR A 1 103 ? 3.844 0.261 -19.998 1.00 80.38 103 THR A C 1
ATOM 793 O O . THR A 1 103 ? 5.005 0.678 -19.929 1.00 80.38 103 THR A O 1
ATOM 796 N N . SER A 1 104 ? 2.805 0.940 -19.486 1.00 66.69 104 SER A N 1
ATOM 797 C CA . SER A 1 104 ? 2.867 2.288 -18.879 1.00 66.69 104 SER A CA 1
ATOM 798 C C . SER A 1 104 ? 2.106 2.405 -17.560 1.00 66.69 104 SER A C 1
ATOM 800 O O . SER A 1 104 ? 1.068 1.725 -17.415 1.00 66.69 104 SER A O 1
#

Secondary structure (DSSP, 8-state):
--HHHHHHHHHHHHH---HHHHHT-BGGGEETTTTEEE-S-TT--S--TT--EEEPPHHHHHHHHHHHHT--SSBSSEETTEE-S-SHHHHHHHHHHTT-TT--

pLDDT: mean 89.3, std 8.92, range [55.97, 96.38]

Sequence (104 aa):
NSPHVKLAIQLMIATGARSGAALQLTWDRVDFNRRMIQLRNPFDKAHRKGRATVPINDTLLAALQEAHKGSLTPYVIEWANDAVKSVKKGIKTAGAKIGRPDTS